Protein AF-A0A1A6GP22-F1 (afdb_monomer)

Radius of gyration: 14.94 Å; Cα contacts (8 Å, |Δi|>4): 120; chains: 1; bounding box: 36×25×37 Å

pLDDT: mean 93.51, std 3.68, range [75.0, 98.0]

InterPro domains:
  IPR006605 G2 nidogen/fibulin G2F [PF07474] (2-94)
  IPR006605 G2 nidogen/fibulin G2F [PS50993] (1-95)
  IPR006605 G2 nidogen/fibulin G2F [SM00682] (1-95)
  IPR009017 Green fluorescent protein [G3DSA:2.40.155.10] (1-95)
  IPR009017 Green fluorescent protein [SSF54511] (2-95)

Secondary structure (DSSP, 8-state):
--SEEEEEEEEEETTEEEEEEEEEEEEEE-TTSS-EEEEEEEES--GGGHHHHTT-GGGGHHHHHHHPPPBTTB--HHHHHTT------------

Nearest PDB structures (foldseek):
  1kt5-assembly1_A  TM=6.379E-01  e=4.282E+00  Bos taurus
  8a6x-assembly1_B  TM=4.294E-01  e=2.170E+00  Pseudomonas putida KT2440
  3ulf-assembly1_B  TM=5.279E-01  e=5.483E+00  Vaucheria frigida
  8iff-assembly1_B  TM=4.907E-01  e=4.846E+00  Arabidopsis thaliana
  2idk-assembly1_D  TM=2.384E-01  e=1.918E+00  Rattus norvegicus

Foldseek 3Di:
DDQKDKDWDWDADPNRGFHTKIKIWGWDQDPVDLWIDIDIDTPRDPPVCVVVVVVPPVVCVLVCQLRTRADDPRDGPCVVPVSDDDDDDDDDDDD

Structure (mmCIF, N/CA/C/O backbone):
data_AF-A0A1A6GP22-F1
#
_entry.id   AF-A0A1A6GP22-F1
#
loop_
_atom_site.group_PDB
_atom_site.id
_atom_site.type_symbol
_atom_site.label_atom_id
_atom_site.label_alt_id
_atom_site.label_comp_id
_atom_site.label_asym_id
_atom_site.label_entity_id
_atom_site.label_seq_id
_atom_site.pdbx_PDB_ins_code
_atom_site.Cartn_x
_atom_site.Cartn_y
_atom_site.Cartn_z
_atom_site.occupancy
_atom_site.B_iso_or_equiv
_atom_site.auth_seq_id
_atom_site.auth_comp_id
_atom_site.auth_asym_id
_atom_site.auth_atom_id
_atom_site.pdbx_PDB_model_num
ATOM 1 N N . GLY A 1 1 ? 6.934 -0.663 -14.479 1.00 80.94 1 GLY A N 1
ATOM 2 C CA . GLY A 1 1 ? 5.989 -0.814 -13.356 1.00 80.94 1 GLY A CA 1
ATOM 3 C C . GLY A 1 1 ? 4.826 0.159 -13.488 1.00 80.94 1 GLY A C 1
ATOM 4 O O . GLY A 1 1 ? 4.957 1.148 -14.213 1.00 80.94 1 GLY A O 1
ATOM 5 N N . PRO A 1 2 ? 3.697 -0.115 -12.821 1.00 92.12 2 PRO A N 1
ATOM 6 C CA . PRO A 1 2 ? 2.505 0.728 -12.857 1.00 92.12 2 PRO A CA 1
ATOM 7 C C . PRO A 1 2 ? 2.774 2.116 -12.256 1.00 92.12 2 PRO A C 1
ATOM 9 O O . PRO A 1 2 ? 3.560 2.259 -11.326 1.00 92.12 2 PRO A O 1
ATOM 12 N N . GLN A 1 3 ? 2.112 3.141 -12.799 1.00 95.75 3 GLN A N 1
ATOM 13 C CA . GLN A 1 3 ? 2.268 4.546 -12.375 1.00 95.75 3 GLN A CA 1
ATOM 14 C C . GLN A 1 3 ? 1.194 4.990 -11.370 1.00 95.75 3 GLN A C 1
ATOM 16 O O . GLN A 1 3 ? 1.244 6.094 -10.829 1.00 95.75 3 GLN A O 1
ATOM 21 N N . ARG A 1 4 ? 0.176 4.152 -11.151 1.00 97.06 4 ARG A N 1
ATOM 22 C CA . ARG A 1 4 ? -0.943 4.418 -10.246 1.00 97.06 4 ARG A CA 1
ATOM 23 C C . ARG A 1 4 ? -1.343 3.145 -9.519 1.00 97.06 4 ARG A C 1
ATOM 25 O O . ARG A 1 4 ? -1.317 2.070 -10.114 1.00 97.06 4 ARG A O 1
ATOM 32 N N . ALA A 1 5 ? -1.767 3.290 -8.272 1.00 97.00 5 ALA A N 1
ATOM 33 C CA . ALA A 1 5 ? -2.436 2.245 -7.510 1.00 97.00 5 ALA A CA 1
ATOM 34 C C . ALA A 1 5 ? -3.695 2.823 -6.860 1.00 97.00 5 ALA A C 1
ATOM 36 O O . ALA A 1 5 ? -3.705 3.975 -6.426 1.00 97.00 5 ALA A O 1
ATOM 37 N N . ARG A 1 6 ? -4.760 2.026 -6.819 1.00 97.31 6 ARG A N 1
ATOM 38 C CA . ARG A 1 6 ? -6.026 2.377 -6.177 1.00 97.31 6 ARG A CA 1
ATOM 39 C C . ARG A 1 6 ? -6.511 1.218 -5.337 1.00 97.31 6 ARG A C 1
ATOM 41 O O . ARG A 1 6 ? -6.321 0.067 -5.721 1.00 97.31 6 ARG A O 1
ATOM 48 N N . GLY A 1 7 ? -7.154 1.522 -4.222 1.00 95.81 7 GLY A N 1
ATOM 49 C CA . GLY A 1 7 ? -7.688 0.500 -3.340 1.00 95.81 7 GLY A CA 1
ATOM 50 C C . GLY A 1 7 ? -8.641 1.051 -2.296 1.00 95.81 7 GLY A C 1
ATOM 51 O O . GLY A 1 7 ? -8.823 2.259 -2.149 1.00 95.81 7 GLY A O 1
ATOM 52 N N . SER A 1 8 ? -9.244 0.122 -1.567 1.00 96.38 8 SER A N 1
ATOM 53 C CA . SER A 1 8 ? -10.024 0.403 -0.368 1.00 96.38 8 SER A CA 1
ATOM 54 C C . SER A 1 8 ? -9.261 -0.092 0.855 1.00 96.38 8 SER A C 1
ATOM 56 O O . SER A 1 8 ? -8.583 -1.117 0.791 1.00 96.38 8 SER A O 1
ATOM 58 N N . VAL A 1 9 ? -9.373 0.636 1.958 1.00 94.88 9 VAL A N 1
ATOM 59 C CA . VAL A 1 9 ? -8.813 0.287 3.262 1.00 94.88 9 VAL A CA 1
ATOM 60 C C . VAL A 1 9 ? -9.971 0.229 4.247 1.00 94.88 9 VAL A C 1
ATOM 62 O O . VAL A 1 9 ? -10.789 1.142 4.297 1.00 94.88 9 VAL A O 1
ATOM 65 N N . ILE A 1 10 ? -10.036 -0.848 5.013 1.00 94.88 10 ILE A N 1
ATOM 66 C CA . ILE A 1 10 ? -11.024 -1.084 6.066 1.00 94.88 10 ILE A CA 1
ATOM 67 C C . ILE A 1 10 ? -10.271 -1.585 7.290 1.00 94.88 10 ILE A C 1
ATOM 69 O O . ILE A 1 10 ? -9.285 -2.313 7.142 1.00 94.88 10 ILE A O 1
ATOM 73 N N . GLY A 1 11 ? -10.696 -1.190 8.486 1.00 9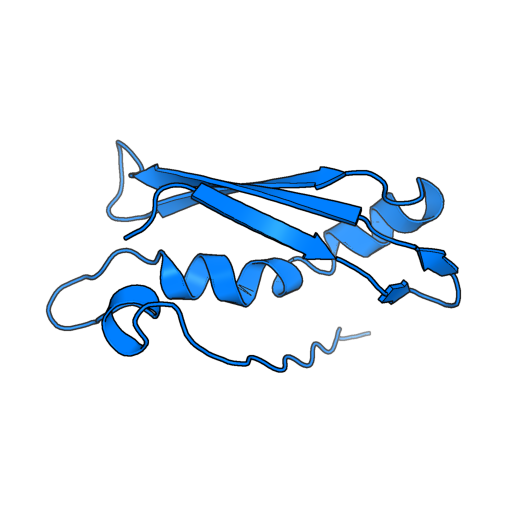3.25 11 GLY A N 1
ATOM 74 C CA . GLY A 1 11 ? -10.032 -1.665 9.690 1.00 93.25 11 GLY A CA 1
ATOM 75 C C . GLY A 1 11 ? -10.475 -0.997 10.979 1.00 93.25 11 GLY A C 1
ATOM 76 O O . GLY A 1 11 ? -11.367 -0.152 11.022 1.00 93.25 11 GLY A O 1
ATOM 77 N N . ASN A 1 12 ? -9.795 -1.397 12.044 1.00 94.75 12 ASN A N 1
ATOM 78 C CA . ASN A 1 12 ? -9.966 -0.887 13.392 1.00 94.75 12 ASN A CA 1
ATOM 79 C C . ASN A 1 12 ? -8.587 -0.503 13.942 1.00 94.75 12 ASN A C 1
ATOM 81 O O . ASN A 1 12 ? -7.613 -1.230 13.738 1.00 94.75 12 ASN A O 1
ATOM 85 N N . ILE A 1 13 ? -8.493 0.658 14.589 1.00 93.06 13 ILE A 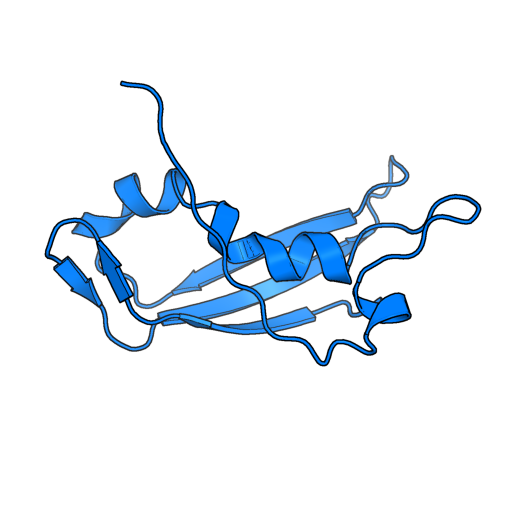N 1
ATOM 86 C CA . ILE A 1 13 ? -7.272 1.128 15.249 1.00 93.06 13 ILE A CA 1
ATOM 87 C C . ILE A 1 13 ? -7.652 1.586 16.650 1.00 93.06 13 ILE A C 1
ATOM 89 O O . ILE A 1 13 ? -8.429 2.530 16.785 1.00 93.06 13 ILE A O 1
ATOM 93 N N . ASN A 1 14 ? -7.060 0.967 17.675 1.00 92.44 14 ASN A N 1
ATOM 94 C CA . ASN A 1 14 ? -7.319 1.283 19.085 1.00 92.44 14 ASN A CA 1
ATOM 95 C C . ASN A 1 14 ? -8.827 1.395 19.378 1.00 92.44 14 ASN A C 1
ATOM 97 O O . ASN A 1 14 ? -9.293 2.431 19.852 1.00 92.44 14 ASN A O 1
ATOM 101 N N . ASP A 1 15 ? -9.582 0.364 18.990 1.00 94.50 15 ASP A N 1
ATOM 102 C CA . ASP A 1 15 ? -11.035 0.235 19.161 1.00 94.50 15 ASP A CA 1
ATOM 103 C C . ASP A 1 15 ? -11.895 1.207 18.337 1.00 94.50 15 ASP A C 1
ATOM 105 O O . ASP A 1 15 ? -13.122 1.120 18.354 1.00 94.50 15 ASP A O 1
ATOM 109 N N . VAL A 1 16 ? -11.288 2.077 17.529 1.00 95.12 16 VAL A N 1
ATOM 110 C CA . VAL A 1 16 ? -12.010 2.929 16.581 1.00 95.12 16 VAL A CA 1
ATOM 111 C C . VAL A 1 16 ? -12.059 2.239 15.222 1.00 95.12 16 VAL A C 1
ATOM 113 O O . VAL A 1 16 ? -11.062 2.163 14.499 1.00 95.12 16 VAL A O 1
ATOM 116 N N . GLU A 1 17 ? -13.243 1.753 14.863 1.00 94.69 17 GLU A N 1
ATOM 117 C CA . GLU A 1 17 ? -13.520 1.228 13.529 1.00 94.69 17 GLU A CA 1
ATOM 118 C C . GLU A 1 17 ? -13.669 2.370 12.519 1.00 94.69 17 GLU A C 1
ATOM 120 O O . GLU A 1 17 ? -14.248 3.423 12.802 1.00 94.69 17 GLU A O 1
ATOM 125 N N . PHE A 1 18 ? -13.157 2.156 11.312 1.00 92.75 18 PHE A N 1
ATOM 126 C CA . PHE A 1 18 ? -13.469 2.988 10.164 1.00 92.75 18 PHE A CA 1
ATOM 127 C C . PHE A 1 18 ? -13.945 2.107 9.009 1.00 92.75 18 PHE A C 1
ATOM 129 O O . PHE A 1 18 ? -13.376 1.048 8.736 1.00 92.75 18 PHE A O 1
ATOM 136 N N . GLY A 1 19 ? -15.014 2.562 8.346 1.00 90.12 19 GLY A N 1
ATOM 137 C CA . GLY A 1 19 ? -15.561 1.916 7.154 1.00 90.12 19 GLY A CA 1
ATOM 138 C C . GLY A 1 19 ? -14.626 2.048 5.948 1.00 90.12 19 GLY A C 1
ATOM 139 O O . GLY A 1 19 ? -13.409 2.134 6.080 1.00 90.12 19 GLY A O 1
ATOM 140 N N . ILE A 1 20 ? -15.186 2.088 4.739 1.00 96.00 20 ILE A N 1
ATOM 141 C CA . ILE A 1 20 ? -14.376 2.148 3.515 1.00 96.00 20 ILE A CA 1
ATOM 142 C C . ILE A 1 20 ? -13.627 3.487 3.427 1.00 96.00 20 ILE A C 1
ATOM 144 O O . ILE A 1 20 ? -14.219 4.532 3.148 1.00 96.00 20 ILE A O 1
ATOM 148 N N . ALA A 1 21 ? -12.312 3.439 3.618 1.00 95.62 21 ALA A N 1
ATOM 149 C CA . ALA A 1 21 ? -11.374 4.496 3.272 1.00 95.62 21 ALA A CA 1
ATOM 150 C C . ALA A 1 21 ? -10.787 4.246 1.877 1.00 95.62 21 ALA A C 1
ATOM 152 O O . ALA A 1 21 ? -10.566 3.103 1.482 1.00 95.62 21 ALA A O 1
ATOM 153 N N . PHE A 1 22 ? -10.510 5.307 1.121 1.00 97.19 22 PHE A N 1
ATOM 154 C CA . PHE A 1 22 ? -9.996 5.181 -0.248 1.00 97.19 22 PHE A CA 1
ATOM 155 C C . PHE A 1 22 ? -8.514 5.511 -0.302 1.00 97.19 22 PHE A C 1
ATOM 157 O O . PHE A 1 22 ? -8.113 6.582 0.156 1.00 97.19 22 PHE A O 1
ATOM 164 N N . LEU A 1 23 ? -7.730 4.602 -0.880 1.00 96.50 23 LEU A N 1
ATOM 165 C CA . LEU A 1 23 ? -6.309 4.757 -1.157 1.00 96.50 23 LEU A CA 1
ATOM 166 C C . LEU A 1 23 ? -6.115 5.071 -2.642 1.00 96.50 23 LEU A C 1
ATOM 168 O O . LEU A 1 23 ? -6.425 4.243 -3.497 1.00 96.50 23 LEU A O 1
ATOM 172 N N . ASP A 1 24 ? -5.530 6.227 -2.933 1.00 98.00 24 ASP A N 1
ATOM 173 C CA . ASP A 1 24 ? -5.012 6.590 -4.251 1.00 98.00 24 ASP A CA 1
ATOM 174 C C . ASP A 1 24 ? -3.508 6.830 -4.133 1.00 98.00 24 ASP A C 1
ATOM 176 O O . ASP A 1 24 ? -3.071 7.608 -3.285 1.00 98.00 24 ASP A O 1
ATOM 180 N N . ALA A 1 25 ? -2.712 6.196 -4.989 1.00 97.75 25 ALA A N 1
ATOM 181 C CA . ALA A 1 25 ? -1.278 6.431 -5.059 1.00 97.75 25 ALA A CA 1
ATOM 182 C C . ALA A 1 25 ? -0.815 6.710 -6.488 1.00 97.75 25 ALA A C 1
ATOM 184 O O . ALA A 1 25 ? -1.252 6.061 -7.442 1.00 97.75 25 ALA A O 1
ATOM 185 N N . THR A 1 26 ? 0.109 7.654 -6.621 1.00 98.00 26 THR A N 1
ATOM 186 C CA . THR A 1 26 ? 0.861 7.937 -7.842 1.00 98.00 26 THR A CA 1
ATOM 187 C C . THR A 1 26 ? 2.320 7.591 -7.620 1.00 98.00 26 THR A C 1
ATOM 189 O O . THR A 1 26 ? 2.896 7.917 -6.580 1.00 98.00 26 THR A O 1
ATOM 192 N N . ILE A 1 27 ? 2.906 6.931 -8.609 1.00 97.19 27 ILE A N 1
ATOM 193 C CA . ILE A 1 27 ? 4.297 6.511 -8.599 1.00 97.19 27 ILE A CA 1
ATOM 194 C C . ILE A 1 27 ? 4.998 7.249 -9.728 1.00 97.19 27 ILE A C 1
ATOM 196 O O . ILE A 1 27 ? 4.535 7.198 -10.864 1.00 97.19 27 ILE A O 1
ATOM 200 N N . THR A 1 28 ? 6.099 7.922 -9.420 1.00 96.06 28 THR A N 1
ATOM 201 C CA . THR A 1 28 ? 6.922 8.645 -10.395 1.00 96.06 28 THR A CA 1
ATOM 202 C C . THR A 1 28 ? 8.388 8.246 -10.252 1.00 96.06 28 THR A C 1
ATOM 204 O O . THR A 1 28 ? 8.826 7.793 -9.193 1.00 96.06 28 THR A O 1
ATOM 207 N N . ASP A 1 29 ? 9.161 8.350 -11.333 1.00 93.06 29 ASP A N 1
ATOM 208 C CA . ASP A 1 29 ? 10.622 8.283 -11.226 1.00 93.06 29 ASP A CA 1
ATOM 209 C C . ASP A 1 29 ? 11.136 9.546 -10.519 1.00 93.06 29 ASP A C 1
ATOM 211 O O . ASP A 1 29 ? 10.630 10.650 -10.745 1.00 93.06 29 ASP A O 1
ATOM 215 N N . SER A 1 30 ? 12.135 9.382 -9.652 1.00 92.12 30 SER A N 1
ATOM 216 C CA . SER A 1 30 ? 12.867 10.526 -9.120 1.00 92.12 30 SER A CA 1
ATOM 217 C C . SER A 1 30 ? 13.746 11.120 -10.227 1.00 92.12 30 SER A C 1
ATOM 219 O O . SER A 1 30 ? 14.491 10.377 -10.864 1.00 92.12 30 SER A O 1
ATOM 221 N N . PRO A 1 31 ? 13.710 12.442 -10.468 1.00 88.75 31 PRO A N 1
ATOM 222 C CA . PRO A 1 31 ? 14.532 13.066 -11.506 1.00 88.75 31 PRO A CA 1
ATOM 223 C C . PRO A 1 31 ? 16.031 13.053 -11.173 1.00 88.75 31 PRO A C 1
ATOM 225 O O . PRO A 1 31 ? 16.855 13.200 -12.068 1.00 88.75 31 PRO A O 1
ATOM 228 N N . ASN A 1 32 ? 16.379 12.879 -9.893 1.00 90.25 32 ASN A N 1
ATOM 229 C CA . ASN A 1 32 ? 17.737 13.069 -9.379 1.00 90.25 32 ASN A CA 1
ATOM 230 C C . ASN A 1 32 ? 18.339 11.791 -8.770 1.00 90.25 32 ASN A C 1
ATOM 232 O O . ASN A 1 32 ? 19.418 11.846 -8.185 1.00 90.25 32 ASN A O 1
ATOM 236 N N . SER A 1 33 ? 17.634 10.658 -8.824 1.00 86.56 33 SER A N 1
ATOM 237 C CA . SER A 1 33 ? 18.091 9.403 -8.219 1.00 86.56 33 SER A CA 1
ATOM 238 C C . SER A 1 33 ? 17.451 8.189 -8.883 1.00 86.56 33 SER A C 1
ATOM 240 O O . SER A 1 33 ? 16.331 8.272 -9.380 1.00 86.56 33 SER A O 1
ATOM 242 N N . ASP A 1 34 ? 18.103 7.028 -8.789 1.00 86.56 34 ASP A N 1
ATOM 243 C CA . ASP A 1 34 ? 17.567 5.736 -9.253 1.00 86.56 34 ASP A CA 1
ATOM 244 C C . ASP A 1 34 ? 16.503 5.163 -8.300 1.00 86.56 34 ASP A C 1
ATOM 246 O O . ASP A 1 34 ? 16.504 3.992 -7.923 1.00 86.56 34 ASP A O 1
ATOM 250 N N . THR A 1 35 ? 15.573 6.011 -7.873 1.00 90.00 35 THR A N 1
ATOM 251 C CA . THR A 1 35 ? 14.510 5.670 -6.930 1.00 90.00 35 THR A CA 1
ATOM 252 C C . THR A 1 35 ? 13.142 6.010 -7.504 1.00 90.00 35 THR A C 1
ATOM 254 O O . THR A 1 35 ? 12.992 6.735 -8.491 1.00 90.00 35 THR A O 1
ATOM 257 N N . ARG A 1 36 ? 12.110 5.458 -6.867 1.00 92.88 36 ARG A N 1
ATOM 258 C CA . ARG A 1 36 ? 10.709 5.751 -7.159 1.00 92.88 36 ARG A CA 1
ATOM 259 C C . ARG A 1 36 ? 10.150 6.618 -6.046 1.00 92.88 36 ARG A C 1
ATOM 261 O O . ARG A 1 36 ? 10.369 6.332 -4.871 1.00 92.88 36 ARG A O 1
ATOM 268 N N . ILE A 1 37 ? 9.413 7.653 -6.419 1.00 95.00 37 ILE A N 1
ATOM 269 C CA . ILE A 1 37 ? 8.664 8.487 -5.488 1.00 95.00 37 ILE A CA 1
ATOM 270 C C . ILE A 1 37 ? 7.230 7.973 -5.477 1.00 95.00 37 ILE A C 1
ATOM 272 O O . ILE A 1 37 ? 6.593 7.861 -6.523 1.00 95.00 37 ILE A O 1
ATOM 276 N N . ILE A 1 38 ? 6.726 7.655 -4.286 1.00 95.06 38 ILE A N 1
ATOM 277 C CA . ILE A 1 38 ? 5.349 7.206 -4.082 1.00 95.06 38 ILE A CA 1
ATOM 278 C C . ILE A 1 38 ? 4.630 8.285 -3.292 1.00 95.06 38 ILE A C 1
ATOM 280 O O . ILE A 1 38 ? 4.983 8.580 -2.152 1.00 95.06 38 ILE A O 1
ATOM 284 N N . GLN A 1 39 ? 3.602 8.862 -3.899 1.00 96.06 39 GLN A N 1
ATOM 285 C CA . GLN A 1 39 ? 2.694 9.781 -3.231 1.00 96.06 39 GLN A CA 1
ATOM 286 C C . GLN A 1 39 ? 1.356 9.079 -3.075 1.00 96.06 39 GLN A C 1
ATOM 288 O O . GLN A 1 39 ? 0.710 8.759 -4.068 1.00 96.06 39 GLN A O 1
ATOM 293 N N . ALA A 1 40 ? 0.956 8.821 -1.834 1.00 95.75 40 ALA A N 1
ATOM 294 C CA . ALA A 1 40 ? -0.297 8.155 -1.518 1.00 95.75 40 ALA A CA 1
ATOM 295 C C . ALA A 1 40 ? -1.196 9.063 -0.679 1.00 95.75 40 ALA A C 1
ATOM 297 O O . ALA A 1 40 ? -0.734 9.782 0.209 1.00 95.75 40 ALA A O 1
ATOM 298 N N . LYS A 1 41 ? -2.497 8.998 -0.944 1.00 95.88 41 LYS A N 1
ATOM 299 C CA . LYS A 1 41 ? -3.540 9.686 -0.197 1.00 95.88 41 LYS A CA 1
ATOM 300 C C . LYS A 1 41 ? -4.560 8.657 0.260 1.00 95.88 41 LYS A C 1
ATOM 302 O O . LYS A 1 41 ? -5.153 7.972 -0.567 1.00 95.88 41 LYS A O 1
ATOM 307 N N . ILE A 1 42 ? -4.771 8.586 1.572 1.00 95.38 42 ILE A N 1
ATOM 308 C CA . ILE A 1 42 ? -5.877 7.832 2.163 1.00 95.38 42 ILE A CA 1
ATOM 309 C C . ILE A 1 42 ? -6.934 8.841 2.605 1.00 95.38 42 ILE A C 1
ATOM 311 O O . ILE A 1 42 ? -6.636 9.786 3.337 1.00 95.38 42 ILE A O 1
ATOM 315 N N . THR A 1 43 ? -8.157 8.678 2.118 1.00 95.56 43 THR A N 1
ATOM 316 C CA . THR A 1 43 ? -9.291 9.560 2.419 1.00 95.56 43 THR A CA 1
ATOM 317 C C . THR A 1 43 ? -10.385 8.815 3.167 1.00 95.56 43 THR A C 1
ATOM 319 O O . THR A 1 43 ? -10.372 7.590 3.218 1.00 95.56 43 THR A O 1
ATOM 322 N N . ASN A 1 44 ? -11.331 9.563 3.743 1.00 94.62 44 ASN A N 1
ATOM 323 C CA . ASN A 1 44 ? -12.431 9.019 4.542 1.00 94.62 44 ASN A CA 1
ATOM 324 C C . ASN A 1 44 ? -11.975 8.284 5.822 1.00 94.62 44 ASN A C 1
ATOM 326 O O . ASN A 1 44 ? -12.612 7.343 6.282 1.00 94.62 44 ASN A O 1
ATOM 330 N N . VAL A 1 45 ? -10.863 8.739 6.410 1.00 94.00 45 VAL A N 1
ATOM 331 C CA . VAL A 1 45 ? -10.382 8.268 7.714 1.00 94.00 45 VAL A CA 1
ATOM 332 C C . VAL A 1 45 ? -10.886 9.215 8.812 1.00 94.00 45 VAL A C 1
ATOM 334 O O . VAL A 1 45 ? -10.732 10.434 8.661 1.00 94.00 45 VAL A O 1
ATOM 337 N N . PRO A 1 46 ? -11.453 8.707 9.925 1.00 95.19 46 PRO A N 1
ATOM 338 C CA . PRO A 1 46 ? -11.822 9.522 11.078 1.00 95.19 46 PRO A CA 1
ATOM 339 C C . PRO A 1 46 ? -10.665 10.401 11.562 1.00 95.19 46 PRO A C 1
ATOM 341 O O . PRO A 1 46 ? -9.533 9.942 11.714 1.00 95.19 46 PRO A O 1
ATOM 344 N N . ARG A 1 47 ? -10.942 11.680 11.852 1.00 94.19 47 ARG A N 1
ATOM 345 C CA . ARG A 1 47 ? -9.901 12.643 12.265 1.00 94.19 47 ARG A CA 1
ATOM 346 C C . ARG A 1 47 ? -9.133 12.195 13.513 1.00 94.19 47 ARG A C 1
ATOM 348 O O . ARG A 1 47 ? -7.931 12.437 13.588 1.00 94.19 47 ARG A O 1
ATOM 355 N N . SER A 1 48 ? -9.806 11.525 14.450 1.00 95.06 48 SER A N 1
ATOM 356 C CA . SER A 1 48 ? -9.208 10.966 15.670 1.00 95.06 48 SER A CA 1
ATOM 357 C C . SER A 1 48 ? -8.084 9.965 15.385 1.00 95.06 48 SER A C 1
ATOM 359 O O . SER A 1 48 ? -7.141 9.872 16.165 1.00 95.06 48 SER A O 1
ATOM 361 N N . LEU A 1 49 ? -8.132 9.270 14.243 1.00 95.00 49 LEU A N 1
ATOM 362 C CA . LEU A 1 49 ? -7.125 8.290 13.835 1.00 95.00 49 LEU A CA 1
ATOM 363 C C . LEU A 1 49 ? -5.922 8.903 13.114 1.00 95.00 49 LEU A C 1
ATOM 365 O O . LEU A 1 49 ? -4.915 8.223 12.929 1.00 95.00 49 LEU A O 1
ATOM 369 N N . GLY A 1 50 ? -5.975 10.184 12.736 1.00 92.25 50 GLY A N 1
ATOM 370 C CA . GLY A 1 50 ? -4.914 10.853 11.976 1.00 92.25 50 GLY A CA 1
ATOM 371 C C . GLY A 1 50 ? -3.499 10.661 12.551 1.00 92.25 50 GLY A C 1
ATOM 372 O O . GLY A 1 50 ? -2.604 10.268 11.800 1.00 92.25 50 GLY A O 1
ATOM 373 N N . PRO A 1 51 ? -3.263 10.884 13.860 1.00 92.75 51 PRO A N 1
ATOM 374 C CA . PRO A 1 51 ? -1.960 10.635 14.479 1.00 92.75 51 PRO A CA 1
ATOM 375 C C . PRO A 1 51 ? -1.516 9.168 14.424 1.00 92.75 51 PRO A C 1
ATOM 377 O O . PRO A 1 51 ? -0.340 8.905 14.178 1.00 92.75 51 PRO A O 1
ATOM 380 N N . ALA A 1 52 ? -2.437 8.217 14.614 1.00 92.12 52 ALA A N 1
ATOM 381 C CA . ALA A 1 52 ? -2.131 6.789 14.559 1.00 92.12 52 ALA A CA 1
ATOM 382 C C . ALA A 1 52 ? -1.774 6.348 13.133 1.00 92.12 52 ALA A C 1
ATOM 384 O O . ALA A 1 52 ? -0.763 5.679 12.941 1.00 92.12 52 ALA A O 1
ATOM 385 N N . MET A 1 53 ? -2.512 6.819 12.121 1.00 91.81 53 MET A N 1
ATOM 386 C CA . MET A 1 53 ? -2.248 6.519 10.707 1.00 91.81 53 MET A CA 1
ATOM 387 C C . MET A 1 53 ? -0.820 6.867 10.274 1.00 91.81 53 MET A C 1
ATOM 389 O O . MET A 1 53 ? -0.239 6.155 9.461 1.00 91.81 53 MET A O 1
ATOM 393 N N . ARG A 1 54 ? -0.217 7.922 10.842 1.00 89.19 54 ARG A N 1
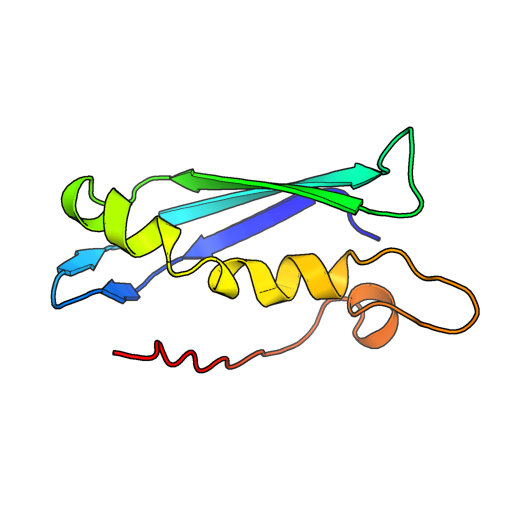ATOM 394 C CA . ARG A 1 54 ? 1.175 8.309 10.542 1.00 89.19 54 ARG A CA 1
ATOM 395 C C . ARG A 1 54 ? 2.196 7.237 10.933 1.00 89.19 54 ARG A C 1
ATOM 397 O O . 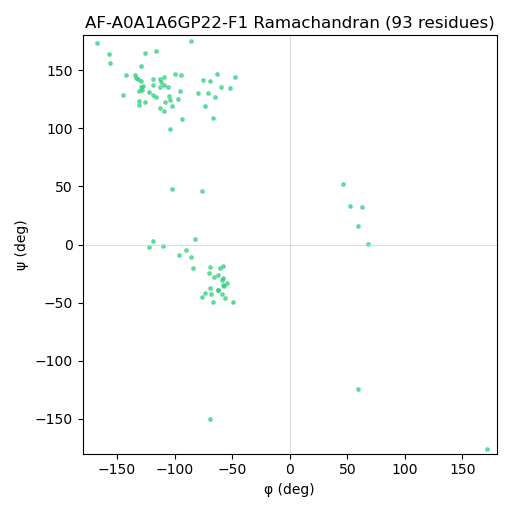ARG A 1 54 ? 3.267 7.194 10.341 1.00 89.19 54 ARG A O 1
ATOM 404 N N . LYS A 1 55 ? 1.875 6.387 11.911 1.00 88.75 55 LYS A N 1
ATOM 405 C CA . LYS A 1 55 ? 2.736 5.281 12.357 1.00 88.75 55 LYS A CA 1
ATOM 406 C C . LYS A 1 55 ? 2.575 4.028 11.491 1.00 88.75 55 LYS A C 1
ATOM 408 O O . LYS A 1 55 ? 3.468 3.190 11.468 1.00 88.75 55 LYS A O 1
ATOM 413 N N . ILE A 1 56 ? 1.471 3.904 10.751 1.00 88.00 56 ILE A N 1
ATOM 414 C CA . ILE A 1 56 ? 1.104 2.698 9.991 1.00 88.00 56 ILE A CA 1
ATOM 415 C C . ILE A 1 56 ? 1.412 2.888 8.497 1.00 88.00 56 ILE A C 1
ATOM 417 O O . ILE A 1 56 ? 0.606 2.595 7.614 1.00 88.00 56 ILE A O 1
ATOM 421 N N . ILE A 1 57 ? 2.619 3.375 8.193 1.00 87.50 57 ILE A N 1
ATOM 422 C CA . ILE A 1 57 ? 3.088 3.511 6.804 1.00 87.50 57 ILE A CA 1
ATOM 423 C C . ILE A 1 57 ? 3.14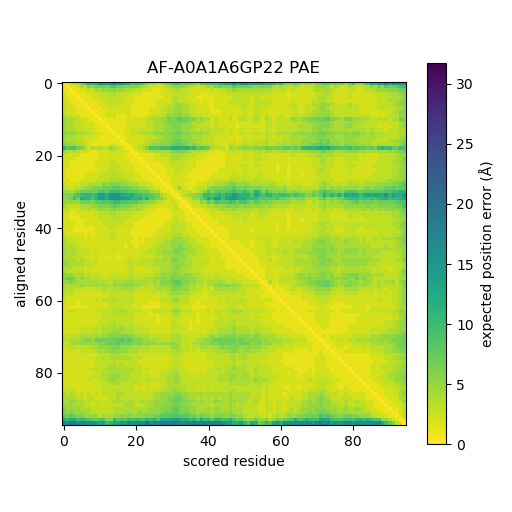7 2.157 6.077 1.00 87.50 57 ILE A C 1
ATOM 425 O O . ILE A 1 57 ? 3.076 2.096 4.850 1.00 87.50 57 ILE A O 1
ATOM 429 N N . SER A 1 58 ? 3.196 1.064 6.846 1.00 90.38 58 SER A N 1
ATOM 430 C CA . SER A 1 58 ? 3.221 -0.314 6.362 1.00 90.38 58 SER A CA 1
ATOM 431 C C . SER A 1 58 ? 2.031 -0.699 5.479 1.00 90.38 58 SER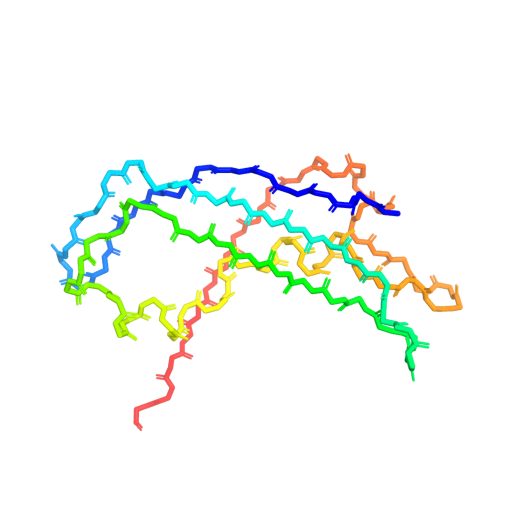 A C 1
ATOM 433 O O . SER A 1 58 ? 2.134 -1.648 4.705 1.00 90.38 58 SER A O 1
ATOM 435 N N . ILE A 1 59 ? 0.921 0.048 5.517 1.00 91.44 59 ILE A N 1
ATOM 436 C CA . ILE A 1 59 ? -0.213 -0.144 4.596 1.00 91.44 59 ILE A CA 1
ATOM 437 C C . ILE A 1 59 ? 0.227 0.016 3.132 1.00 91.44 59 ILE A C 1
ATOM 439 O O . ILE A 1 59 ? -0.299 -0.654 2.246 1.00 91.44 59 ILE A O 1
ATOM 443 N N . LEU A 1 60 ? 1.232 0.853 2.858 1.00 94.06 60 LEU A N 1
ATOM 444 C CA . LEU A 1 60 ? 1.758 1.060 1.506 1.00 94.06 60 LEU A CA 1
ATOM 445 C C . LEU A 1 60 ? 2.759 -0.021 1.084 1.00 94.06 60 LEU A C 1
ATOM 447 O O . LEU A 1 60 ? 3.319 0.058 -0.013 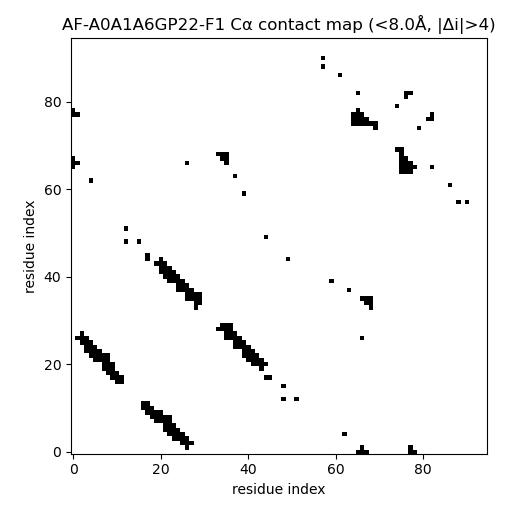1.00 94.06 60 LEU A O 1
ATOM 451 N N . ASN A 1 61 ? 2.971 -1.047 1.915 1.00 93.38 61 ASN A N 1
ATOM 452 C CA . ASN A 1 61 ? 3.983 -2.058 1.668 1.00 93.38 61 ASN A CA 1
ATOM 453 C C . ASN A 1 61 ? 3.862 -2.784 0.315 1.00 93.38 61 ASN A C 1
ATOM 455 O O . ASN A 1 61 ? 4.854 -2.917 -0.409 1.00 93.38 61 ASN A O 1
ATOM 459 N N . PRO A 1 62 ? 2.656 -3.233 -0.074 1.00 95.12 62 PRO A N 1
ATOM 460 C CA . PRO A 1 62 ? 2.428 -3.809 -1.394 1.00 95.12 62 PRO A CA 1
ATOM 461 C C . PRO A 1 62 ? 2.807 -2.856 -2.540 1.00 95.12 62 PRO A C 1
ATOM 463 O O . PRO A 1 62 ? 3.321 -3.302 -3.563 1.00 95.12 62 PRO A O 1
ATOM 466 N N . ILE A 1 63 ? 2.592 -1.547 -2.371 1.00 95.88 63 ILE A N 1
ATOM 467 C CA . ILE A 1 63 ? 2.828 -0.542 -3.417 1.00 95.88 63 ILE A CA 1
ATOM 468 C C . ILE A 1 63 ? 4.322 -0.264 -3.572 1.00 95.88 63 ILE A C 1
ATOM 470 O O . ILE A 1 63 ? 4.806 -0.275 -4.703 1.00 95.88 63 ILE A O 1
ATOM 474 N N . TYR A 1 64 ? 5.080 -0.080 -2.479 1.00 92.25 64 TYR A N 1
ATOM 475 C CA . TYR A 1 64 ? 6.533 0.117 -2.612 1.00 92.25 64 TYR A CA 1
ATOM 476 C C . TYR A 1 64 ? 7.179 -1.075 -3.312 1.00 92.25 64 TYR A C 1
ATOM 478 O O . TYR A 1 64 ? 8.018 -0.901 -4.190 1.00 92.25 64 TYR A O 1
ATOM 486 N N . TRP A 1 65 ? 6.768 -2.289 -2.943 1.00 94.88 65 TRP A N 1
ATOM 487 C CA . TRP A 1 65 ? 7.434 -3.499 -3.397 1.00 94.88 65 TRP A CA 1
ATOM 488 C C . TRP A 1 65 ? 7.122 -3.795 -4.861 1.00 94.88 65 TRP A C 1
ATOM 490 O O . TRP A 1 65 ? 8.018 -4.136 -5.627 1.00 94.88 65 TRP A O 1
ATOM 500 N N . THR A 1 66 ? 5.865 -3.618 -5.274 1.00 96.06 66 THR A N 1
ATOM 501 C CA . THR A 1 66 ? 5.460 -3.829 -6.672 1.00 96.06 66 THR A CA 1
ATOM 502 C C . THR A 1 66 ? 6.004 -2.771 -7.618 1.00 96.06 66 THR A C 1
ATOM 504 O O . THR A 1 66 ? 6.140 -3.036 -8.807 1.00 96.06 66 THR A O 1
ATOM 507 N N . THR A 1 67 ? 6.318 -1.576 -7.122 1.00 95.62 67 THR A N 1
ATOM 508 C CA . THR A 1 67 ? 6.718 -0.456 -7.981 1.00 95.62 67 THR A CA 1
ATOM 509 C C . THR A 1 67 ? 8.179 -0.062 -7.863 1.00 95.62 67 THR A C 1
ATOM 511 O O . THR A 1 67 ? 8.605 0.824 -8.602 1.00 95.62 67 THR A O 1
ATOM 514 N N . ALA A 1 68 ? 8.944 -0.733 -6.996 1.00 94.31 68 ALA A N 1
ATOM 515 C CA . ALA A 1 68 ? 10.370 -0.505 -6.807 1.00 94.31 68 ALA A CA 1
ATOM 516 C C . ALA A 1 68 ? 11.129 -0.441 -8.142 1.00 94.31 68 ALA A C 1
ATOM 518 O O . ALA A 1 68 ? 10.807 -1.138 -9.113 1.00 94.31 68 ALA A O 1
ATOM 519 N N . LYS A 1 69 ? 12.145 0.427 -8.190 1.00 93.81 69 LYS A N 1
ATOM 520 C CA . LYS A 1 69 ? 13.062 0.487 -9.326 1.00 93.81 69 LYS A CA 1
ATOM 521 C C . LYS A 1 69 ? 13.836 -0.829 -9.374 1.00 93.81 69 LYS A C 1
ATOM 523 O O . LYS A 1 69 ? 14.411 -1.240 -8.373 1.00 93.81 69 LYS A O 1
ATOM 528 N N . GLU A 1 70 ? 13.813 -1.475 -10.527 1.00 93.81 70 GLU A N 1
ATOM 529 C CA . GLU A 1 70 ? 14.631 -2.655 -10.790 1.00 93.81 70 GLU A CA 1
ATOM 530 C C . GLU A 1 70 ? 16.044 -2.189 -11.128 1.00 93.81 70 GLU A C 1
ATOM 532 O O . GLU A 1 70 ? 16.211 -1.262 -11.926 1.00 93.81 70 GLU A O 1
ATOM 537 N N . ILE A 1 71 ? 17.043 -2.778 -10.472 1.00 91.50 71 ILE A N 1
ATOM 538 C CA . ILE A 1 71 ? 18.454 -2.405 -10.606 1.00 91.50 71 ILE A CA 1
ATOM 539 C C . ILE A 1 71 ? 19.252 -3.685 -10.831 1.00 91.50 71 ILE A C 1
ATOM 541 O O . ILE A 1 71 ? 19.201 -4.606 -10.014 1.00 91.50 71 ILE A O 1
ATOM 545 N N . GLY A 1 72 ? 19.995 -3.739 -11.938 1.00 93.25 72 GLY A N 1
ATOM 546 C CA . GLY A 1 72 ? 20.685 -4.957 -12.356 1.00 93.25 72 GLY A CA 1
ATOM 547 C C . GLY A 1 72 ? 19.690 -6.099 -12.568 1.00 93.25 72 GLY A C 1
ATOM 548 O O . GLY A 1 72 ? 18.730 -5.953 -13.317 1.00 93.25 72 GLY A O 1
ATOM 549 N N . GLU A 1 73 ? 19.913 -7.216 -11.882 1.00 95.25 73 GLU A N 1
ATOM 550 C CA . GLU A 1 73 ? 19.059 -8.411 -11.954 1.00 95.25 73 GLU A CA 1
ATOM 551 C C . GLU A 1 73 ? 17.922 -8.413 -10.914 1.00 95.25 73 GLU A C 1
ATOM 553 O O . GLU A 1 73 ? 17.085 -9.316 -10.907 1.00 95.25 73 GLU A O 1
ATOM 558 N N . ALA A 1 74 ? 17.869 -7.420 -10.018 1.00 94.06 74 ALA A N 1
ATOM 559 C CA . ALA A 1 74 ? 16.826 -7.346 -9.002 1.00 94.06 74 ALA A CA 1
ATOM 560 C C . ALA A 1 74 ? 15.487 -6.928 -9.626 1.00 94.06 74 ALA A C 1
ATOM 562 O O . ALA A 1 74 ? 15.354 -5.816 -10.141 1.00 94.06 74 ALA A O 1
ATOM 563 N N . VAL A 1 75 ? 14.481 -7.799 -9.513 1.00 95.75 75 VAL A N 1
ATOM 564 C CA . VAL A 1 75 ? 13.117 -7.554 -10.002 1.00 95.75 75 VAL A CA 1
ATOM 565 C C . VAL A 1 75 ? 12.184 -7.109 -8.879 1.00 95.75 75 VAL A C 1
ATOM 567 O O . VAL A 1 75 ? 12.305 -7.530 -7.726 1.00 95.75 75 VAL A O 1
ATOM 570 N N . ASN A 1 76 ? 11.225 -6.251 -9.210 1.00 96.25 76 ASN A N 1
ATOM 571 C CA . ASN A 1 76 ? 10.208 -5.798 -8.272 1.00 96.25 76 ASN A CA 1
ATOM 572 C C . ASN A 1 76 ? 9.029 -6.779 -8.221 1.00 96.25 76 ASN A C 1
ATOM 574 O O . ASN A 1 76 ? 8.926 -7.746 -8.981 1.00 96.25 76 ASN A O 1
ATOM 578 N N . GLY A 1 77 ? 8.092 -6.505 -7.319 1.00 96.81 77 GLY A N 1
ATOM 579 C CA . GLY A 1 77 ? 6.935 -7.366 -7.135 1.00 96.81 77 GLY A CA 1
ATOM 580 C C . GLY A 1 77 ? 5.973 -7.424 -8.315 1.00 96.81 77 GLY A C 1
ATOM 581 O O . GLY A 1 77 ? 5.307 -8.443 -8.496 1.00 96.81 77 GLY A O 1
ATOM 582 N N . PHE A 1 78 ? 5.889 -6.364 -9.126 1.00 97.06 78 PHE A N 1
ATOM 583 C CA . PHE A 1 78 ? 5.039 -6.370 -10.313 1.00 97.06 78 PHE A CA 1
ATOM 584 C C . PHE A 1 78 ? 5.571 -7.372 -11.332 1.00 97.06 78 PHE A C 1
ATOM 586 O O . PHE A 1 78 ? 4.817 -8.230 -11.776 1.00 97.06 78 PHE A O 1
ATOM 593 N N . THR A 1 79 ? 6.863 -7.315 -11.643 1.00 97.50 79 THR A N 1
ATOM 594 C CA . THR A 1 79 ? 7.507 -8.253 -12.570 1.00 97.50 79 THR A CA 1
ATOM 595 C C . THR A 1 79 ? 7.435 -9.688 -12.051 1.00 97.50 79 THR A C 1
ATOM 597 O O . THR A 1 79 ? 7.148 -10.600 -12.818 1.00 97.50 79 THR A O 1
ATOM 600 N N . LEU A 1 80 ? 7.613 -9.891 -10.740 1.00 97.44 80 LEU A N 1
ATOM 601 C CA . LEU A 1 80 ? 7.588 -11.224 -10.134 1.00 97.44 80 LEU A CA 1
ATOM 602 C C . LEU A 1 80 ? 6.196 -11.879 -10.127 1.00 97.44 80 LEU A C 1
ATOM 604 O O . LEU A 1 80 ? 6.091 -13.094 -10.265 1.00 97.44 80 LEU A O 1
ATOM 608 N N . THR A 1 81 ? 5.129 -11.102 -9.914 1.00 96.94 81 THR A N 1
ATOM 609 C CA . THR A 1 81 ? 3.783 -11.650 -9.621 1.00 96.94 81 THR A CA 1
ATOM 610 C C . THR A 1 81 ? 2.701 -11.218 -10.596 1.00 96.94 81 THR A C 1
ATOM 612 O O . THR A 1 81 ? 1.538 -11.584 -10.433 1.00 96.94 81 THR A O 1
ATOM 615 N N . ASN A 1 82 ? 3.044 -10.380 -11.573 1.00 95.88 82 ASN A N 1
ATOM 616 C CA . ASN A 1 82 ? 2.082 -9.683 -12.422 1.00 95.88 82 ASN A CA 1
ATOM 617 C C . ASN A 1 82 ? 1.011 -8.922 -11.606 1.00 95.88 82 ASN A C 1
ATOM 619 O O . ASN A 1 82 ? -0.153 -8.850 -11.991 1.00 95.88 82 ASN A O 1
ATOM 623 N N . ALA A 1 83 ? 1.402 -8.404 -10.433 1.00 94.00 83 ALA A N 1
ATOM 624 C CA . ALA A 1 83 ? 0.532 -7.769 -9.437 1.00 94.00 83 ALA A CA 1
ATOM 625 C C . ALA A 1 83 ? -0.609 -8.642 -8.874 1.00 94.00 83 ALA A C 1
ATOM 627 O O . ALA A 1 83 ? -1.511 -8.111 -8.224 1.00 94.00 83 ALA A O 1
ATOM 628 N N . VAL A 1 84 ? -0.565 -9.963 -9.058 1.00 96.81 84 VAL A N 1
ATOM 629 C CA . VAL A 1 84 ? -1.540 -10.899 -8.486 1.00 96.81 84 VAL A CA 1
ATOM 630 C C . VAL A 1 84 ? -0.909 -11.612 -7.296 1.00 96.81 84 VAL A C 1
ATOM 632 O O . VAL A 1 84 ? -0.144 -12.560 -7.448 1.00 96.81 84 VAL A O 1
ATOM 635 N N . PHE A 1 85 ? -1.214 -11.141 -6.089 1.00 96.62 85 PHE A N 1
ATOM 636 C CA . PHE A 1 85 ? -0.681 -11.710 -4.853 1.00 96.62 85 PHE A CA 1
ATOM 637 C C . PHE A 1 85 ? -1.581 -11.401 -3.653 1.00 96.62 85 PHE A C 1
ATOM 639 O O . PHE A 1 85 ? -2.408 -10.489 -3.683 1.00 96.62 85 PHE A O 1
ATOM 646 N N . LYS A 1 86 ? -1.372 -12.146 -2.564 1.00 95.81 86 LYS A N 1
ATOM 647 C CA . LYS A 1 86 ? -1.899 -11.843 -1.229 1.00 95.81 86 LYS A CA 1
ATOM 648 C C . LYS A 1 86 ? -0.726 -11.482 -0.323 1.00 95.81 86 LYS A C 1
ATOM 650 O O . LYS A 1 86 ? 0.325 -12.113 -0.401 1.00 95.81 86 LYS A O 1
ATOM 655 N N . ARG A 1 87 ? -0.897 -10.477 0.538 1.00 91.94 87 ARG A N 1
ATOM 656 C CA . 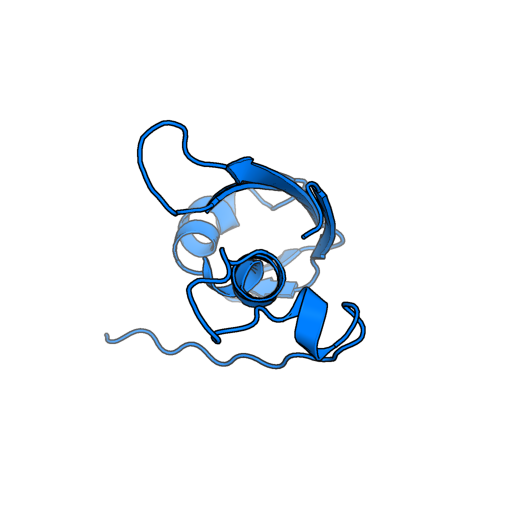ARG A 1 87 ? 0.117 -10.079 1.519 1.00 91.94 87 ARG A CA 1
ATOM 657 C C . ARG A 1 87 ? -0.493 -9.936 2.901 1.00 91.94 87 ARG A C 1
ATOM 659 O O . ARG A 1 87 ? -1.501 -9.260 3.069 1.00 91.94 87 ARG A O 1
ATOM 666 N N . GLU A 1 88 ? 0.178 -10.531 3.873 1.00 93.56 88 GLU A N 1
ATOM 667 C CA . GLU A 1 88 ? -0.082 -10.357 5.297 1.00 93.56 88 GLU A CA 1
ATOM 668 C C . GLU A 1 88 ? 1.12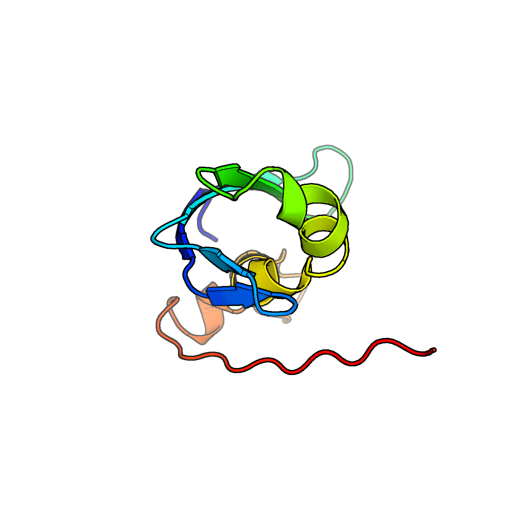4 -9.626 5.895 1.00 93.56 88 GLU A C 1
ATOM 670 O O . GLU A 1 88 ? 2.256 -9.766 5.425 1.00 93.56 88 GLU A O 1
ATOM 675 N N . THR A 1 89 ? 0.902 -8.720 6.841 1.00 89.75 89 THR A N 1
ATOM 676 C CA . THR A 1 89 ? 1.979 -7.921 7.437 1.00 89.75 89 THR A CA 1
ATOM 677 C C . THR A 1 89 ? 1.670 -7.696 8.905 1.00 89.75 89 THR A C 1
ATOM 679 O O . THR A 1 89 ? 0.587 -7.231 9.244 1.00 89.75 89 THR A O 1
ATOM 682 N N . GLN A 1 90 ? 2.647 -8.004 9.751 1.00 92.12 90 GLN A N 1
ATOM 683 C CA . GLN A 1 90 ? 2.642 -7.697 11.174 1.00 92.12 90 GLN A CA 1
ATOM 684 C C . GLN A 1 90 ? 3.666 -6.591 11.429 1.00 92.12 90 GLN A C 1
ATOM 686 O O . GLN A 1 90 ? 4.752 -6.600 10.850 1.00 92.12 90 GLN A O 1
ATOM 691 N N . VAL A 1 91 ? 3.299 -5.620 12.261 1.00 89.44 91 VAL A N 1
ATOM 692 C CA . VAL A 1 91 ? 4.185 -4.533 12.686 1.00 89.44 91 VAL A CA 1
ATOM 693 C C . VAL A 1 91 ? 4.158 -4.469 14.200 1.00 89.44 91 VAL A C 1
ATOM 695 O O . VAL A 1 91 ? 3.084 -4.476 14.797 1.00 89.44 91 VAL A O 1
ATOM 698 N N . GLU A 1 92 ? 5.339 -4.381 14.796 1.00 91.69 92 GLU A N 1
ATOM 699 C CA . GLU A 1 92 ? 5.529 -4.194 16.227 1.00 91.69 92 GLU A CA 1
ATOM 700 C C . GLU A 1 92 ? 6.265 -2.873 16.459 1.00 91.69 92 GLU A C 1
ATOM 702 O O . GLU A 1 92 ? 7.192 -2.525 15.723 1.00 91.69 92 GLU A O 1
ATOM 707 N N . PHE A 1 93 ? 5.819 -2.114 17.455 1.00 85.94 93 PHE A N 1
ATOM 708 C CA . PHE A 1 93 ? 6.439 -0.854 17.843 1.00 85.94 93 PHE A CA 1
ATOM 709 C C . PHE A 1 93 ? 7.138 -1.069 19.180 1.00 85.94 93 PHE A C 1
ATOM 711 O O . PHE A 1 93 ? 6.485 -1.455 20.147 1.00 85.94 93 PHE A O 1
ATOM 718 N N . ALA A 1 94 ? 8.445 -0.806 19.233 1.00 87.19 94 ALA A N 1
ATOM 719 C CA . ALA A 1 94 ? 9.164 -0.782 20.500 1.00 87.19 94 ALA A CA 1
ATOM 720 C C . ALA A 1 94 ? 8.557 0.294 21.420 1.00 87.19 94 ALA A C 1
ATOM 722 O O . ALA A 1 94 ? 8.243 1.398 20.960 1.00 87.19 94 ALA A O 1
ATOM 723 N N . THR A 1 95 ? 8.362 -0.065 22.688 1.00 75.00 95 THR A N 1
ATOM 724 C CA . THR A 1 95 ? 7.792 0.783 23.747 1.00 75.00 95 THR A CA 1
ATOM 725 C C . THR A 1 95 ? 8.845 1.627 24.436 1.00 75.00 95 THR A C 1
ATOM 727 O O . THR A 1 95 ? 9.918 1.056 24.736 1.00 75.00 95 THR A O 1
#

Mean predicted aligned error: 3.47 Å

Sequence (95 aa):
GPQRARGSVIGNINDVEFGIAFLDATITDSPNSDTRIIQAKITNVPRSLGPAMRKIISILNPIYWTTAKEIGEAVNGFTLTNAVFKRETQVEFAT

Solvent-accessible surface area (backbone atoms only — not comparable to full-atom values): 6052 Å² total; per-residue (Å²): 116,70,51,64,51,75,50,76,44,71,52,68,56,95,89,46,72,42,66,81,17,43,37,45,32,43,44,43,77,40,94,87,48,94,44,60,44,76,50,71,48,77,41,75,67,60,75,89,46,52,75,59,54,72,76,51,61,68,78,50,46,68,57,55,45,29,44,41,64,63,57,92,88,48,76,26,41,26,80,75,42,74,72,62,82,86,86,86,87,87,86,84,78,92,130

Organism: Neotoma lepida (NCBI:txid56216)